Protein AF-A0A0F9HH25-F1 (afdb_monomer)

Foldseek 3Di:
DPPVLLVLLLLLVVQCLPDPDQKDFLVSSCVVVVPDPPPVVSSVSSVVSVVLCCVLVQWDWDDDDPPTIIGGPDDPVPDDSVRSSCSSVCVVVPDD

Sequence (96 aa):
MTDFRKRYLQDTLKAIYSFTTSLITVRRIRTYLRIQGSDRSKISLISRSLKLLEDGGFLKIKGSRSPKNYKTTFSKEKISIPEIVFCVLNEKKISR

Organism: NCBI:txid412755

Solvent-accessible surface area (backbone atoms only — not comparable to full-atom values): 5725 Å² total; per-residue (Å²): 142,62,62,69,62,52,50,49,39,50,54,48,45,54,44,56,70,70,42,91,60,60,74,43,38,61,67,58,45,34,59,72,70,69,52,60,89,82,45,56,68,62,53,49,49,46,49,50,38,51,48,47,35,36,74,62,60,47,28,41,78,56,75,91,57,85,78,68,33,29,29,63,68,65,57,78,90,80,52,54,70,69,57,53,52,49,50,57,61,50,56,74,70,71,68,132

Structure (mmCIF, N/CA/C/O backbone):
data_AF-A0A0F9HH25-F1
#
_entry.id   AF-A0A0F9HH25-F1
#
loop_
_atom_site.group_PDB
_atom_site.id
_atom_site.type_symbol
_atom_site.label_atom_id
_atom_site.label_alt_id
_atom_site.label_comp_id
_atom_site.label_asym_id
_atom_site.label_entity_id
_atom_site.label_seq_id
_atom_site.pdbx_PDB_ins_code
_atom_site.Cartn_x
_atom_site.Cartn_y
_atom_site.Cartn_z
_atom_site.occupancy
_atom_site.B_iso_or_equiv
_atom_site.auth_seq_id
_atom_site.auth_comp_id
_atom_site.auth_asym_id
_atom_site.auth_atom_id
_atom_site.pdbx_PDB_model_num
ATOM 1 N N . MET A 1 1 ? 1.317 -16.000 14.408 1.00 42.50 1 MET A N 1
ATOM 2 C CA . MET A 1 1 ? 1.635 -15.959 12.953 1.00 42.50 1 MET A CA 1
ATOM 3 C C . MET A 1 1 ? 1.232 -14.621 12.292 1.00 42.50 1 MET A C 1
ATOM 5 O O . MET A 1 1 ? 0.867 -14.587 11.119 1.00 42.50 1 MET A O 1
ATOM 9 N N . THR A 1 2 ? 1.323 -13.496 13.016 1.00 59.31 2 THR A N 1
ATOM 10 C CA . THR A 1 2 ? 0.612 -12.240 12.675 1.00 59.31 2 THR A CA 1
ATOM 11 C C . THR A 1 2 ? 1.551 -11.061 12.370 1.00 59.31 2 THR A C 1
ATOM 13 O O . THR A 1 2 ? 1.168 -10.165 11.618 1.00 59.31 2 THR A O 1
ATOM 16 N N . ASP A 1 3 ? 2.801 -11.090 12.848 1.00 74.25 3 ASP A N 1
ATOM 17 C CA . ASP A 1 3 ? 3.744 -9.968 12.704 1.00 74.25 3 ASP A CA 1
ATOM 18 C C . ASP A 1 3 ? 4.261 -9.756 11.287 1.00 74.25 3 ASP A C 1
ATOM 20 O O . ASP A 1 3 ? 4.361 -8.623 10.820 1.00 74.25 3 ASP A O 1
ATOM 24 N N . PHE A 1 4 ? 4.553 -10.834 10.558 1.00 79.31 4 PHE A N 1
ATOM 25 C CA . PHE A 1 4 ? 5.185 -10.702 9.246 1.00 79.31 4 PHE A CA 1
ATOM 26 C C . PHE A 1 4 ? 4.254 -10.036 8.225 1.00 79.31 4 PHE A C 1
ATOM 28 O O . PHE A 1 4 ? 4.654 -9.115 7.521 1.00 79.31 4 PHE A O 1
ATOM 35 N N . ARG A 1 5 ? 2.976 -10.434 8.181 1.00 81.69 5 ARG A N 1
ATOM 36 C CA . ARG A 1 5 ? 1.983 -9.807 7.289 1.00 81.69 5 ARG A CA 1
ATOM 37 C C . ARG A 1 5 ? 1.738 -8.344 7.660 1.00 81.69 5 ARG A C 1
ATOM 39 O O . ARG A 1 5 ? 1.703 -7.497 6.771 1.00 81.69 5 ARG A O 1
ATOM 46 N N . LYS A 1 6 ? 1.622 -8.049 8.959 1.00 88.19 6 LYS A N 1
ATOM 47 C CA . LYS A 1 6 ? 1.455 -6.684 9.476 1.00 88.19 6 LYS A CA 1
ATOM 48 C C . LYS A 1 6 ? 2.641 -5.795 9.096 1.00 88.19 6 LYS A C 1
ATOM 50 O O . LYS A 1 6 ? 2.429 -4.688 8.611 1.00 88.19 6 LYS A O 1
ATOM 55 N N . ARG A 1 7 ? 3.870 -6.304 9.226 1.00 90.88 7 ARG A N 1
ATOM 56 C CA . ARG A 1 7 ? 5.090 -5.599 8.819 1.00 90.88 7 ARG A CA 1
ATOM 57 C C . ARG A 1 7 ? 5.083 -5.261 7.329 1.00 90.88 7 ARG A C 1
ATOM 59 O O . ARG A 1 7 ? 5.293 -4.109 6.977 1.00 90.88 7 ARG A O 1
ATOM 66 N N . TYR A 1 8 ? 4.756 -6.216 6.453 1.00 90.19 8 TYR A N 1
ATOM 67 C CA . TYR A 1 8 ? 4.689 -5.939 5.010 1.00 90.19 8 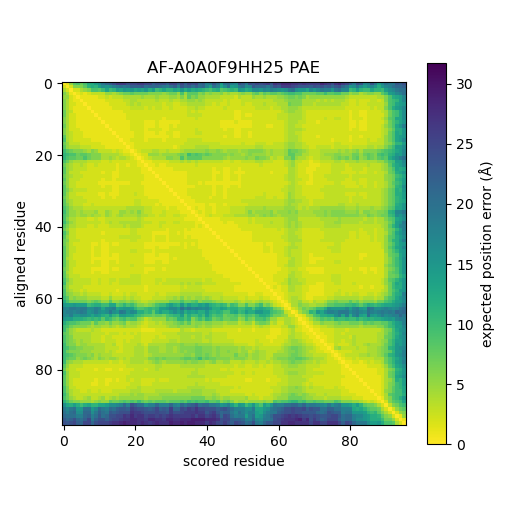TYR A CA 1
ATOM 68 C C . TYR A 1 8 ? 3.566 -4.972 4.631 1.00 90.19 8 TYR A C 1
ATOM 70 O O . TYR A 1 8 ? 3.731 -4.197 3.689 1.00 90.19 8 TYR A O 1
ATOM 78 N N . LEU A 1 9 ? 2.435 -4.990 5.338 1.00 94.06 9 LEU A N 1
ATOM 79 C CA . LEU A 1 9 ? 1.377 -3.996 5.155 1.00 94.06 9 LEU A CA 1
ATOM 80 C C . LEU A 1 9 ? 1.867 -2.596 5.552 1.00 94.06 9 LEU A C 1
ATOM 82 O O . LEU A 1 9 ? 1.710 -1.655 4.778 1.00 94.06 9 LEU A O 1
ATOM 86 N N . GLN A 1 10 ? 2.523 -2.472 6.708 1.00 95.25 10 GLN A N 1
ATOM 87 C CA . GLN A 1 10 ? 3.118 -1.216 7.169 1.00 95.25 10 GLN A CA 1
ATOM 88 C C . GLN A 1 10 ? 4.192 -0.699 6.209 1.00 95.25 10 GLN A C 1
ATOM 90 O O . GLN A 1 10 ? 4.162 0.471 5.844 1.00 95.25 10 GLN A O 1
ATOM 95 N N . ASP A 1 11 ? 5.108 -1.554 5.757 1.00 95.25 11 ASP A N 1
ATOM 96 C CA . ASP A 1 11 ? 6.167 -1.170 4.819 1.00 95.25 11 ASP A CA 1
ATOM 97 C C . ASP A 1 11 ? 5.587 -0.774 3.450 1.00 95.25 11 ASP A C 1
ATOM 99 O O . ASP A 1 11 ? 6.038 0.190 2.829 1.00 95.25 11 ASP A O 1
ATOM 103 N N . THR A 1 12 ? 4.516 -1.448 3.013 1.00 95.88 12 THR A N 1
ATOM 104 C CA . THR A 1 12 ? 3.755 -1.057 1.815 1.00 95.88 12 THR A CA 1
ATOM 105 C C . THR A 1 12 ? 3.124 0.324 1.985 1.00 95.88 12 THR A C 1
ATOM 107 O O . THR A 1 12 ? 3.223 1.156 1.085 1.00 95.88 12 THR A O 1
ATOM 110 N N . LEU A 1 13 ? 2.514 0.605 3.138 1.00 96.06 13 LEU A N 1
ATOM 111 C CA . LEU A 1 13 ? 1.927 1.910 3.433 1.00 96.06 13 LEU A CA 1
ATOM 112 C C . LEU A 1 13 ? 2.988 3.008 3.534 1.00 96.06 13 LEU A C 1
ATOM 114 O O . LEU A 1 13 ? 2.803 4.061 2.938 1.00 96.06 13 LEU A O 1
ATOM 118 N N . LYS A 1 14 ? 4.135 2.758 4.175 1.00 95.88 14 LYS A N 1
ATOM 119 C CA . LYS A 1 14 ? 5.262 3.710 4.203 1.00 95.88 14 LYS A CA 1
ATOM 120 C C . LYS A 1 14 ? 5.707 4.089 2.789 1.00 95.88 14 LYS A C 1
ATOM 122 O O . LYS A 1 14 ? 5.887 5.270 2.500 1.00 95.88 14 LYS A O 1
ATOM 127 N N . ALA A 1 15 ? 5.806 3.104 1.894 1.00 96.25 15 ALA A N 1
ATOM 128 C CA . ALA A 1 15 ? 6.101 3.347 0.484 1.00 96.25 15 ALA A CA 1
ATOM 129 C C . ALA A 1 15 ? 5.006 4.181 -0.204 1.00 96.25 15 ALA A C 1
ATOM 131 O O . ALA A 1 15 ? 5.301 5.104 -0.951 1.00 96.25 15 ALA A O 1
ATOM 132 N N . ILE A 1 16 ? 3.728 3.895 0.059 1.00 95.12 16 ILE A N 1
ATOM 133 C CA . ILE A 1 16 ? 2.618 4.682 -0.494 1.00 95.12 16 ILE A CA 1
ATOM 134 C C . ILE A 1 16 ? 2.685 6.131 -0.004 1.00 95.12 16 ILE A C 1
ATOM 136 O O . ILE A 1 16 ? 2.529 7.040 -0.819 1.00 95.12 16 ILE A O 1
ATOM 140 N N . TYR A 1 17 ? 2.938 6.364 1.288 1.00 94.44 17 TYR A N 1
ATOM 141 C CA . TYR A 1 17 ? 3.022 7.703 1.879 1.00 94.44 17 TYR A CA 1
ATOM 142 C C . TYR A 1 17 ? 4.183 8.514 1.306 1.00 94.44 17 TYR A C 1
ATOM 144 O O . TYR A 1 17 ? 3.982 9.691 1.013 1.00 94.44 17 TYR A O 1
ATOM 152 N N . SER A 1 18 ? 5.330 7.887 1.032 1.00 94.25 18 SER A N 1
ATOM 153 C CA . SER A 1 18 ? 6.497 8.568 0.455 1.00 94.25 18 SER A CA 1
ATOM 154 C C . SER A 1 18 ? 6.320 9.001 -1.007 1.00 94.25 18 SER A C 1
ATOM 156 O O . SER A 1 18 ? 7.063 9.851 -1.493 1.00 94.25 18 SER A O 1
ATOM 158 N N . PHE A 1 19 ? 5.349 8.447 -1.740 1.00 93.25 19 PHE A N 1
ATOM 159 C CA . PHE A 1 19 ? 5.131 8.822 -3.139 1.00 93.25 19 PHE A CA 1
ATOM 160 C C . PHE A 1 19 ? 4.385 10.150 -3.275 1.00 93.25 19 PHE A C 1
ATOM 162 O O . PHE A 1 19 ? 3.261 10.290 -2.812 1.00 93.25 19 PHE A O 1
ATOM 169 N N . THR A 1 20 ? 4.935 11.102 -4.019 1.00 88.12 20 THR A N 1
ATOM 170 C CA . THR A 1 20 ? 4.227 12.351 -4.355 1.00 88.12 20 THR A CA 1
ATOM 171 C C . THR A 1 20 ? 3.021 12.109 -5.271 1.00 88.12 20 THR A C 1
ATOM 173 O O . THR A 1 20 ? 1.991 12.763 -5.156 1.00 88.12 20 THR A O 1
ATOM 176 N N . THR A 1 21 ? 3.111 11.117 -6.160 1.00 86.88 21 THR A N 1
ATOM 177 C CA . THR A 1 21 ? 2.030 10.747 -7.081 1.00 86.88 21 THR A CA 1
ATOM 178 C C . THR A 1 21 ? 1.033 9.788 -6.436 1.00 86.88 21 THR A C 1
ATOM 180 O O . THR A 1 21 ? 1.442 8.815 -5.803 1.00 86.88 21 THR A O 1
ATOM 183 N N . SER A 1 22 ? -0.255 9.934 -6.749 1.00 85.81 22 SER A N 1
ATOM 184 C CA . SER A 1 22 ? -1.294 8.978 -6.333 1.00 85.81 22 SER A CA 1
ATOM 185 C C . SER A 1 22 ? -1.250 7.632 -7.071 1.00 85.81 22 SER A C 1
ATOM 187 O O . SER A 1 22 ? -2.010 6.736 -6.724 1.00 85.81 22 SER A O 1
ATOM 189 N N . LEU A 1 23 ? -0.385 7.451 -8.079 1.00 90.44 23 LEU A N 1
ATOM 190 C CA . LEU A 1 23 ? -0.241 6.185 -8.805 1.00 90.44 23 LEU A CA 1
ATOM 191 C C . LEU A 1 23 ? 0.569 5.165 -7.995 1.00 90.44 23 LEU A C 1
ATOM 193 O O . LEU A 1 23 ? 1.782 5.310 -7.821 1.00 90.44 23 LEU A O 1
ATOM 197 N N . ILE A 1 24 ? -0.090 4.084 -7.589 1.00 94.75 24 ILE A N 1
ATOM 198 C CA . ILE A 1 24 ? 0.505 3.003 -6.805 1.00 94.75 24 ILE A CA 1
ATOM 199 C C . ILE A 1 24 ? 0.561 1.728 -7.646 1.00 94.75 24 ILE A C 1
ATOM 201 O O . ILE A 1 24 ? -0.441 1.294 -8.214 1.00 94.75 24 ILE A O 1
ATOM 205 N N . THR A 1 25 ? 1.738 1.106 -7.720 1.00 94.56 25 THR A N 1
ATOM 206 C CA . THR A 1 25 ? 1.936 -0.178 -8.407 1.00 94.56 25 THR A CA 1
ATOM 207 C C . THR A 1 25 ? 2.861 -1.074 -7.594 1.00 94.56 25 THR A C 1
ATOM 209 O O . THR A 1 25 ? 3.721 -0.585 -6.854 1.00 94.56 25 THR A O 1
ATOM 212 N N . VAL A 1 26 ? 2.740 -2.393 -7.779 1.00 94.88 26 VAL A N 1
ATOM 213 C CA . VAL A 1 26 ? 3.646 -3.375 -7.155 1.00 94.88 26 VAL A CA 1
ATOM 214 C C . VAL A 1 26 ? 5.104 -3.052 -7.485 1.00 94.88 26 VAL A C 1
ATOM 216 O O . VAL A 1 26 ? 5.960 -3.094 -6.606 1.00 94.88 26 VAL A O 1
ATOM 219 N N . ARG A 1 27 ? 5.391 -2.668 -8.738 1.00 94.00 27 ARG A N 1
ATOM 220 C CA . ARG A 1 27 ? 6.746 -2.309 -9.179 1.00 94.00 27 ARG A CA 1
ATOM 221 C C . ARG A 1 27 ? 7.301 -1.118 -8.398 1.00 94.00 27 ARG A C 1
ATOM 223 O O . ARG A 1 27 ? 8.441 -1.193 -7.960 1.00 94.00 27 ARG A O 1
ATOM 230 N N . ARG A 1 28 ? 6.514 -0.053 -8.204 1.00 94.75 28 ARG A N 1
ATOM 231 C CA . ARG A 1 28 ? 6.960 1.148 -7.474 1.00 94.75 28 ARG A CA 1
ATOM 232 C C . ARG A 1 28 ? 7.290 0.830 -6.019 1.00 94.75 28 ARG A C 1
ATOM 234 O O . ARG A 1 28 ? 8.356 1.207 -5.545 1.00 94.75 28 ARG A O 1
ATOM 241 N N . ILE A 1 29 ? 6.415 0.086 -5.343 1.00 96.19 29 ILE A N 1
ATOM 242 C CA . ILE A 1 29 ? 6.633 -0.324 -3.949 1.00 96.19 29 ILE A CA 1
ATOM 243 C C . ILE A 1 29 ? 7.851 -1.245 -3.840 1.00 96.19 29 ILE A C 1
ATOM 245 O O . ILE A 1 29 ? 8.704 -1.031 -2.987 1.00 96.19 29 ILE A O 1
ATOM 249 N N . ARG A 1 30 ? 7.987 -2.222 -4.746 1.00 96.00 30 ARG A N 1
ATOM 250 C CA . ARG A 1 30 ? 9.148 -3.123 -4.798 1.00 96.00 30 ARG A CA 1
ATOM 251 C C . ARG A 1 30 ? 10.463 -2.351 -4.922 1.00 96.00 30 ARG A C 1
ATOM 253 O O . ARG A 1 30 ? 11.409 -2.659 -4.202 1.00 96.00 30 ARG A O 1
ATOM 260 N N . THR A 1 31 ? 10.515 -1.364 -5.820 1.00 95.38 31 THR A N 1
ATOM 261 C CA . THR A 1 31 ? 11.695 -0.508 -6.003 1.00 95.38 31 THR A CA 1
ATOM 262 C C . THR A 1 31 ? 11.993 0.302 -4.743 1.00 95.38 31 THR A C 1
ATOM 264 O O . THR A 1 31 ? 13.139 0.320 -4.306 1.00 95.38 31 THR A O 1
ATOM 267 N N . TYR A 1 32 ? 10.975 0.911 -4.125 1.00 95.88 32 TYR A N 1
ATOM 268 C CA . TYR A 1 32 ? 11.138 1.673 -2.882 1.00 95.88 32 TYR A CA 1
ATOM 269 C C . TYR A 1 32 ? 11.703 0.810 -1.743 1.00 95.88 32 TYR A C 1
ATOM 271 O O . TYR A 1 32 ? 12.636 1.214 -1.058 1.00 95.88 32 TYR A O 1
ATOM 279 N N . LEU A 1 33 ? 11.194 -0.415 -1.594 1.00 94.62 33 LEU A N 1
ATOM 280 C CA . LEU A 1 33 ? 11.631 -1.372 -0.573 1.00 94.62 33 LEU A CA 1
ATOM 281 C C . LEU A 1 33 ? 12.926 -2.125 -0.936 1.00 94.62 33 LEU A C 1
ATOM 283 O O . LEU A 1 33 ? 13.332 -3.015 -0.193 1.00 94.62 33 LEU A O 1
ATOM 287 N N . ARG A 1 34 ? 13.567 -1.808 -2.073 1.00 96.25 34 ARG A N 1
ATOM 288 C CA . ARG A 1 34 ? 14.796 -2.463 -2.570 1.00 96.25 34 ARG A CA 1
ATOM 289 C C . ARG A 1 34 ? 14.688 -3.995 -2.658 1.00 96.25 34 ARG A C 1
ATOM 291 O O . ARG A 1 34 ? 15.651 -4.720 -2.428 1.00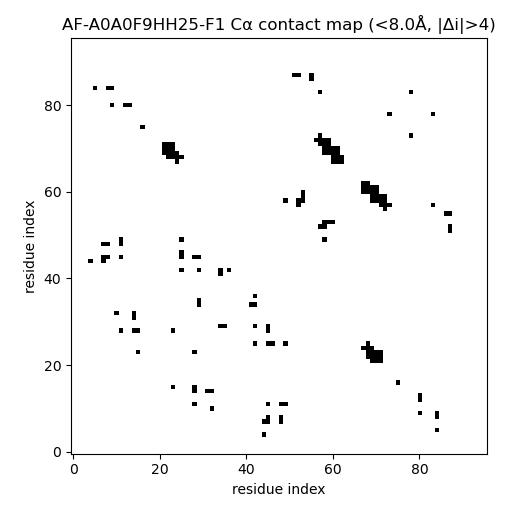 96.25 34 ARG A O 1
ATOM 298 N N . ILE A 1 35 ? 13.509 -4.503 -3.017 1.00 94.75 35 ILE A N 1
ATOM 299 C CA . ILE A 1 35 ? 13.256 -5.944 -3.154 1.00 94.75 35 ILE A CA 1
ATOM 300 C C . ILE A 1 35 ? 13.675 -6.417 -4.554 1.00 94.75 35 ILE A C 1
ATOM 302 O O . ILE A 1 35 ? 13.224 -5.882 -5.578 1.00 94.75 35 ILE A O 1
ATOM 306 N N . GLN A 1 36 ? 14.517 -7.452 -4.611 1.00 94.94 36 GLN A N 1
ATOM 307 C CA . GLN A 1 36 ? 14.952 -8.065 -5.868 1.00 94.94 36 GLN A CA 1
ATOM 308 C C . GLN A 1 36 ? 13.766 -8.632 -6.664 1.00 94.94 36 GLN A C 1
ATOM 310 O O . GLN A 1 36 ? 12.787 -9.115 -6.102 1.00 94.94 36 GLN A O 1
ATOM 315 N N . GLY A 1 37 ? 13.845 -8.572 -7.998 1.00 92.94 37 GLY A N 1
ATOM 316 C CA . GLY A 1 37 ? 12.782 -9.075 -8.882 1.00 92.94 37 GLY A CA 1
ATOM 317 C C . GLY A 1 37 ? 12.579 -10.595 -8.809 1.00 92.94 37 GLY A C 1
ATOM 318 O O . GLY A 1 37 ? 11.484 -11.082 -9.089 1.00 92.94 37 GLY A O 1
ATOM 319 N N . SER A 1 38 ? 13.620 -11.322 -8.398 1.00 94.62 38 SER A N 1
ATOM 320 C CA . SER A 1 38 ? 13.621 -12.765 -8.146 1.00 94.62 38 SER A CA 1
ATOM 321 C C . SER A 1 38 ? 12.90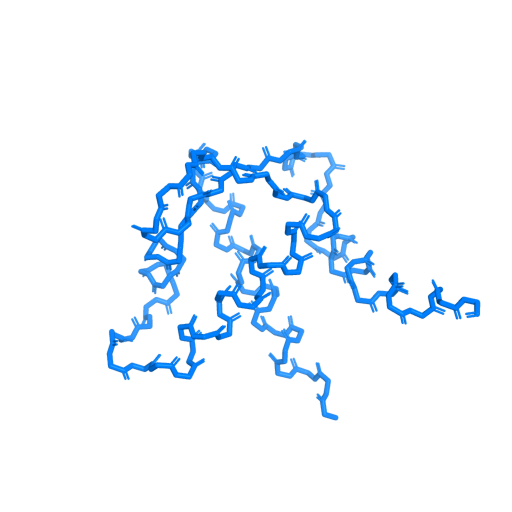1 -13.153 -6.850 1.00 94.62 38 SER A C 1
ATOM 323 O O . SER A 1 38 ? 12.457 -14.292 -6.729 1.00 94.62 38 SER A O 1
ATOM 325 N N . ASP A 1 39 ? 12.712 -12.228 -5.900 1.00 95.69 39 ASP A N 1
ATOM 326 C CA . ASP A 1 39 ? 12.046 -12.506 -4.622 1.00 95.69 39 ASP A CA 1
ATOM 327 C C . ASP A 1 39 ? 10.515 -12.503 -4.783 1.00 95.69 39 ASP A C 1
ATOM 329 O O . ASP A 1 39 ? 9.791 -11.566 -4.421 1.00 95.69 39 ASP A O 1
ATOM 333 N N . ARG A 1 40 ? 10.008 -13.584 -5.385 1.00 93.38 40 ARG A N 1
ATOM 334 C CA . ARG A 1 40 ? 8.582 -13.770 -5.691 1.00 93.38 40 ARG A CA 1
ATOM 335 C C . ARG A 1 40 ? 7.712 -13.761 -4.434 1.00 93.38 40 ARG A C 1
ATOM 337 O O . ARG A 1 40 ? 6.580 -13.278 -4.491 1.00 93.38 40 ARG A O 1
ATOM 344 N N . SER A 1 41 ? 8.245 -14.231 -3.307 1.00 93.50 41 SER A N 1
ATOM 345 C CA . SER A 1 41 ? 7.557 -14.260 -2.013 1.00 93.50 41 SER A CA 1
ATOM 346 C C . SER A 1 41 ? 7.252 -12.850 -1.515 1.00 93.50 41 SER A C 1
ATOM 348 O O . SER A 1 41 ? 6.094 -12.532 -1.233 1.00 93.50 41 SER A O 1
ATOM 350 N N . LYS A 1 42 ? 8.252 -11.960 -1.488 1.00 93.38 42 LYS A N 1
ATOM 351 C CA . LYS A 1 42 ? 8.041 -10.563 -1.079 1.00 93.38 42 LYS A CA 1
ATOM 352 C C . LYS A 1 42 ? 7.160 -9.790 -2.057 1.00 93.38 42 LYS A C 1
ATOM 354 O O . LYS A 1 42 ? 6.306 -9.012 -1.635 1.00 93.38 42 LYS A O 1
ATOM 359 N N . ILE A 1 43 ? 7.301 -10.043 -3.359 1.00 94.56 43 ILE A N 1
ATOM 360 C CA . ILE A 1 43 ? 6.439 -9.440 -4.389 1.00 94.56 43 ILE A CA 1
ATOM 361 C C . ILE A 1 43 ? 4.972 -9.854 -4.199 1.00 94.56 43 ILE A C 1
ATOM 363 O O . ILE A 1 43 ? 4.063 -9.022 -4.310 1.00 94.56 43 ILE A O 1
ATOM 367 N N . SER A 1 44 ? 4.726 -11.127 -3.875 1.00 93.56 44 SER A N 1
ATOM 368 C CA . SER A 1 44 ? 3.383 -11.619 -3.564 1.00 93.56 44 SER A CA 1
ATOM 369 C C . SER A 1 44 ? 2.812 -10.944 -2.314 1.00 93.56 44 SER A C 1
ATOM 371 O O . SER A 1 44 ? 1.641 -10.568 -2.314 1.00 93.56 44 SER A O 1
ATOM 373 N N . LEU A 1 45 ? 3.627 -10.700 -1.283 1.00 93.81 45 LEU A N 1
ATOM 374 C CA . LEU A 1 45 ? 3.186 -9.988 -0.078 1.00 93.81 45 LEU A CA 1
ATOM 375 C C . LEU A 1 45 ? 2.791 -8.541 -0.366 1.00 93.81 45 LEU A C 1
ATOM 377 O O . LEU A 1 45 ? 1.727 -8.129 0.080 1.00 93.81 45 LEU A O 1
ATOM 381 N N . ILE A 1 46 ? 3.568 -7.805 -1.167 1.00 94.88 46 ILE A N 1
ATOM 382 C CA . ILE A 1 46 ? 3.179 -6.456 -1.620 1.00 94.88 46 ILE A CA 1
ATOM 383 C C . ILE A 1 46 ? 1.828 -6.511 -2.338 1.00 94.88 46 ILE A C 1
ATOM 385 O O . ILE A 1 46 ? 0.935 -5.716 -2.057 1.00 94.88 46 ILE A O 1
ATOM 389 N N . SER A 1 47 ? 1.661 -7.470 -3.250 1.00 94.12 47 SER A N 1
ATOM 390 C CA . SER A 1 47 ? 0.422 -7.622 -4.020 1.00 94.12 47 SER A CA 1
ATOM 391 C C . SER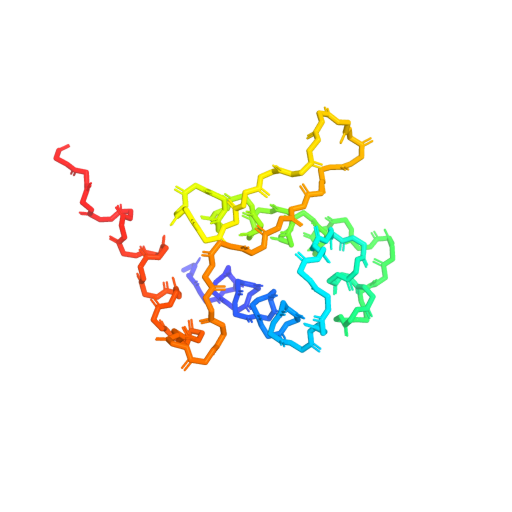 A 1 47 ? -0.780 -7.914 -3.115 1.00 94.12 47 SER A C 1
ATOM 393 O O . SER A 1 47 ? -1.847 -7.334 -3.304 1.00 94.12 47 SER A O 1
ATOM 395 N N . ARG A 1 48 ? -0.601 -8.764 -2.095 1.00 93.56 48 ARG A N 1
ATOM 396 C CA . ARG A 1 48 ? -1.624 -9.059 -1.080 1.00 93.56 48 ARG A CA 1
ATOM 397 C C . ARG A 1 48 ? -1.938 -7.840 -0.212 1.00 93.56 48 ARG A C 1
ATOM 399 O O . ARG A 1 48 ? -3.109 -7.584 0.031 1.00 93.56 48 ARG A O 1
ATOM 406 N N . SER A 1 49 ? -0.934 -7.068 0.208 1.00 95.12 49 SER A N 1
ATOM 407 C CA . SER A 1 49 ? -1.138 -5.817 0.953 1.00 95.12 49 SER A CA 1
ATOM 408 C C . SER A 1 49 ? -1.936 -4.800 0.141 1.00 95.12 49 SER A C 1
ATOM 410 O O . SER A 1 49 ? -2.868 -4.201 0.662 1.00 95.12 49 SER A O 1
ATOM 412 N N . LEU A 1 50 ? -1.627 -4.641 -1.150 1.00 94.88 50 LEU A N 1
ATOM 413 C CA . LEU A 1 50 ? -2.397 -3.768 -2.039 1.00 94.88 50 LEU A CA 1
ATOM 414 C C . LEU A 1 50 ? -3.847 -4.227 -2.187 1.00 94.88 50 LEU A C 1
ATOM 416 O O . LEU A 1 50 ? -4.738 -3.386 -2.176 1.00 94.88 50 LEU A O 1
ATOM 420 N N . LYS A 1 51 ? -4.086 -5.540 -2.281 1.00 93.12 51 LYS A N 1
ATOM 421 C CA . LYS A 1 51 ? -5.447 -6.082 -2.333 1.00 93.12 51 LYS A CA 1
ATOM 422 C C . LYS A 1 51 ? -6.208 -5.839 -1.027 1.00 93.12 51 LYS A C 1
ATOM 424 O O . LYS A 1 51 ? -7.346 -5.410 -1.078 1.00 93.12 51 LYS A O 1
ATOM 429 N N . LEU A 1 52 ? -5.567 -6.005 0.130 1.00 93.06 52 LEU A N 1
ATOM 430 C CA . LEU A 1 52 ? -6.183 -5.678 1.422 1.00 93.06 52 LEU A CA 1
ATOM 431 C C . LEU A 1 52 ? -6.563 -4.195 1.536 1.00 93.06 52 LEU A C 1
ATOM 433 O O . LEU A 1 52 ? -7.619 -3.868 2.061 1.00 93.06 52 LEU A O 1
ATOM 437 N N . LEU A 1 53 ? -5.713 -3.300 1.033 1.00 94.06 53 LEU A N 1
ATOM 438 C CA . LEU A 1 53 ? -6.005 -1.867 1.003 1.00 94.06 53 LEU A CA 1
ATOM 439 C C . LEU A 1 53 ? -7.108 -1.515 -0.009 1.00 94.06 53 LEU A C 1
ATOM 441 O O . LEU A 1 53 ? -7.859 -0.576 0.225 1.00 94.06 53 LEU A O 1
ATOM 445 N N . GLU A 1 54 ? -7.196 -2.243 -1.127 1.00 94.31 54 GLU A N 1
ATOM 446 C CA . GLU A 1 54 ? -8.303 -2.147 -2.090 1.00 94.31 54 GLU A CA 1
ATOM 447 C C . GLU A 1 54 ? -9.624 -2.575 -1.440 1.00 94.31 54 GLU A C 1
ATOM 449 O O . GLU A 1 54 ? -10.601 -1.835 -1.497 1.00 94.31 54 GLU A O 1
ATOM 454 N N . ASP A 1 55 ? -9.629 -3.733 -0.777 1.00 92.88 55 ASP A N 1
ATOM 455 C CA . ASP A 1 55 ? -10.813 -4.300 -0.127 1.00 92.88 55 ASP A CA 1
ATOM 456 C C . ASP A 1 55 ? -11.294 -3.423 1.042 1.00 92.88 55 ASP A C 1
ATOM 458 O O . ASP A 1 55 ? -12.495 -3.246 1.212 1.00 92.88 55 ASP A O 1
ATOM 462 N N . GLY A 1 56 ? -10.370 -2.809 1.791 1.00 91.19 56 GLY A N 1
ATOM 463 C CA . GLY A 1 56 ? -10.679 -1.828 2.841 1.00 91.19 56 GLY A CA 1
ATOM 464 C C . GLY A 1 56 ? -10.988 -0.414 2.328 1.00 91.19 56 GLY A C 1
ATOM 465 O O . GLY A 1 56 ? -11.052 0.522 3.115 1.00 91.19 56 GLY A O 1
ATOM 466 N N . GLY A 1 57 ? -11.103 -0.207 1.011 1.00 92.88 57 GLY A N 1
ATOM 467 C CA . GLY A 1 57 ? -11.501 1.079 0.426 1.00 92.88 57 GLY A CA 1
ATOM 468 C C . GLY A 1 57 ? -10.430 2.178 0.411 1.00 92.88 57 GLY A C 1
ATOM 469 O O . GLY A 1 57 ? -10.716 3.287 -0.040 1.00 92.88 57 GLY A O 1
ATOM 470 N N . PHE A 1 58 ? -9.192 1.895 0.831 1.00 93.56 58 PHE A N 1
ATOM 471 C CA . PHE A 1 58 ? -8.058 2.838 0.839 1.00 93.56 58 PHE A CA 1
ATOM 472 C C . PHE A 1 58 ? -7.375 2.981 -0.530 1.00 93.56 58 PHE A C 1
ATOM 474 O O . PHE A 1 58 ? -6.673 3.964 -0.800 1.00 93.56 58 PHE A O 1
ATOM 481 N N . LEU A 1 59 ? -7.561 1.996 -1.408 1.00 94.75 59 LEU A N 1
ATOM 482 C CA . LEU A 1 59 ? -7.092 2.024 -2.787 1.00 94.75 59 LEU A CA 1
ATOM 483 C C . LEU A 1 59 ? -8.238 1.738 -3.752 1.00 94.75 59 LEU A C 1
ATOM 485 O O . LEU A 1 59 ? -9.072 0.874 -3.518 1.00 94.75 59 LEU A O 1
ATOM 489 N N . LYS A 1 60 ? -8.223 2.409 -4.902 1.00 94.19 60 LYS A N 1
ATOM 490 C CA . LYS A 1 60 ? -9.111 2.115 -6.029 1.00 94.19 60 LYS A CA 1
ATOM 491 C C . LYS A 1 60 ? -8.292 1.678 -7.230 1.00 94.19 60 LYS A C 1
ATOM 493 O O . LYS A 1 60 ? -7.274 2.297 -7.546 1.00 94.19 60 LYS A O 1
ATOM 498 N N . ILE A 1 61 ? -8.741 0.637 -7.923 1.00 92.69 61 ILE A N 1
ATOM 499 C CA . ILE A 1 61 ? -8.119 0.206 -9.176 1.00 92.69 61 ILE A CA 1
ATOM 500 C C . ILE A 1 61 ? -8.209 1.339 -10.212 1.00 92.69 61 ILE A C 1
ATOM 502 O O . ILE A 1 61 ? -9.253 1.964 -10.402 1.00 92.69 61 ILE A O 1
ATOM 506 N N . LYS A 1 62 ? -7.096 1.597 -10.901 1.00 88.31 62 LYS A N 1
ATOM 507 C CA . LYS A 1 62 ? -6.993 2.542 -12.014 1.00 88.31 62 LYS A CA 1
ATOM 508 C C . LYS A 1 62 ? -6.794 1.766 -13.321 1.00 88.31 62 LYS A C 1
ATOM 510 O O . LYS A 1 62 ? -5.661 1.456 -13.688 1.00 88.31 62 LYS A O 1
ATOM 515 N N . GLY A 1 63 ? -7.893 1.522 -14.036 1.00 80.44 63 GLY A N 1
ATOM 516 C CA . GLY A 1 63 ? -7.917 0.818 -15.326 1.00 80.44 63 GLY A CA 1
ATOM 517 C C . GLY A 1 63 ? -8.076 -0.702 -15.199 1.00 80.44 63 GLY A C 1
ATOM 518 O O . GLY A 1 63 ? -8.035 -1.250 -14.107 1.00 80.44 63 GLY A O 1
ATOM 519 N N . SER A 1 64 ? -8.271 -1.390 -16.324 1.00 68.12 64 SER A N 1
ATOM 520 C CA . SER A 1 64 ? -8.634 -2.817 -16.363 1.00 68.12 64 SER A CA 1
ATOM 521 C C . SER A 1 64 ? -7.472 -3.773 -16.662 1.00 68.12 64 SER A C 1
ATOM 523 O O . SER A 1 64 ? -7.658 -4.987 -16.635 1.00 68.12 64 SER A O 1
ATOM 525 N N . ARG A 1 65 ? -6.270 -3.261 -16.966 1.00 68.69 65 ARG A N 1
ATOM 526 C CA . ARG A 1 65 ? -5.144 -4.083 -17.446 1.00 68.69 65 ARG A CA 1
ATOM 527 C C . ARG A 1 65 ? -4.251 -4.590 -16.314 1.00 68.69 65 ARG A C 1
ATOM 529 O O . ARG A 1 65 ? -3.980 -3.878 -15.349 1.00 68.69 65 ARG A O 1
ATOM 536 N N . SER A 1 66 ? -3.746 -5.810 -16.491 1.00 72.31 66 SER A N 1
ATOM 537 C CA . SER A 1 66 ? -2.655 -6.369 -15.691 1.00 72.31 66 SER A CA 1
ATOM 538 C C . SER A 1 66 ? -1.299 -5.855 -16.186 1.00 72.31 66 SER A C 1
ATOM 540 O O . SER A 1 66 ? -1.095 -5.773 -17.398 1.00 72.31 66 SER A O 1
ATOM 542 N N . PRO A 1 67 ? -0.346 -5.560 -15.284 1.00 74.88 67 PRO A N 1
ATOM 543 C CA . PRO A 1 67 ? -0.467 -5.592 -13.823 1.00 74.88 67 PRO A CA 1
ATOM 544 C C . PRO A 1 67 ? -1.341 -4.452 -13.270 1.00 74.88 67 PRO A C 1
ATOM 546 O O . PRO A 1 67 ? -1.298 -3.330 -13.772 1.00 74.88 67 PRO A O 1
ATOM 549 N N . LYS A 1 68 ? -2.105 -4.746 -12.204 1.00 87.56 68 LYS A N 1
ATOM 550 C CA . LYS A 1 68 ? -3.020 -3.786 -11.568 1.00 87.56 68 LYS A CA 1
ATOM 551 C C . LYS A 1 68 ? -2.288 -2.514 -11.133 1.00 87.56 68 LYS A C 1
ATOM 553 O O . LYS A 1 68 ? -1.259 -2.569 -10.452 1.00 87.56 68 LYS A O 1
ATOM 558 N N . ASN A 1 69 ? -2.899 -1.382 -11.454 1.00 91.94 69 ASN A N 1
ATOM 559 C CA . ASN A 1 69 ? -2.518 -0.071 -10.954 1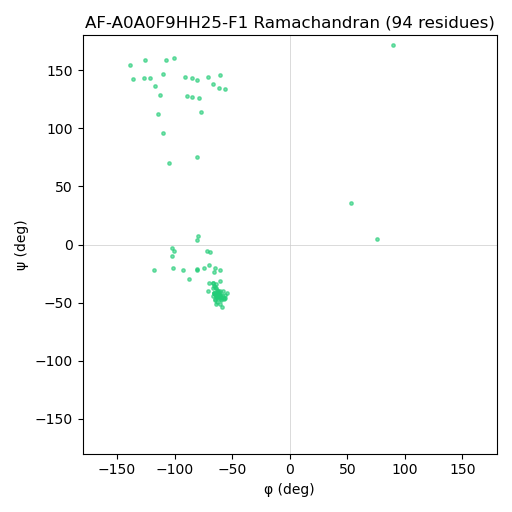.00 91.94 69 ASN A CA 1
ATOM 560 C C . ASN A 1 69 ? -3.588 0.425 -9.988 1.00 91.94 69 ASN A C 1
ATOM 562 O O . ASN A 1 69 ? -4.775 0.177 -10.197 1.00 91.94 69 ASN A O 1
A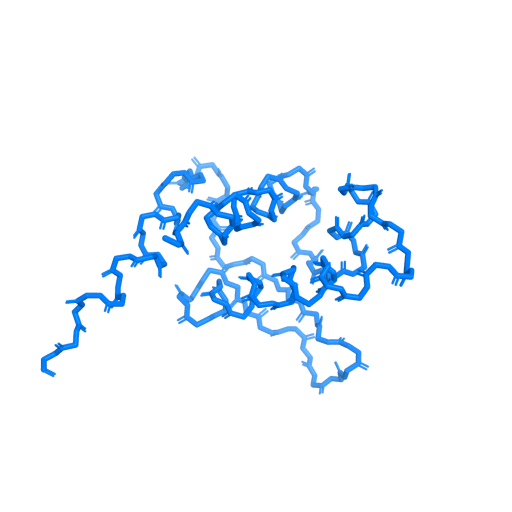TOM 566 N N . TYR A 1 70 ? -3.176 1.169 -8.971 1.00 94.81 70 TYR A N 1
ATOM 567 C CA . TYR A 1 70 ? -4.075 1.711 -7.963 1.00 94.81 70 TYR A CA 1
ATOM 568 C C . TYR A 1 70 ? -3.919 3.226 -7.842 1.00 94.81 70 TYR A C 1
ATOM 570 O O . TYR A 1 70 ? -2.891 3.800 -8.217 1.00 94.81 70 TYR A O 1
ATOM 578 N N . LYS A 1 71 ? -4.956 3.859 -7.300 1.00 94.44 71 LYS A N 1
ATOM 579 C CA . LYS A 1 71 ? -4.951 5.227 -6.789 1.00 94.44 71 LYS A CA 1
ATOM 580 C C . LYS A 1 71 ? -5.353 5.235 -5.321 1.00 94.44 71 LYS A C 1
ATOM 582 O O . LYS A 1 71 ? -6.228 4.466 -4.934 1.00 94.44 71 LYS A O 1
ATOM 587 N N . THR A 1 72 ? -4.741 6.111 -4.533 1.00 93.31 72 THR A N 1
ATOM 588 C CA . THR A 1 72 ? -5.189 6.393 -3.162 1.00 93.31 72 THR A CA 1
ATOM 589 C C . THR A 1 72 ? -6.552 7.077 -3.178 1.00 93.31 72 THR A C 1
ATOM 591 O O . THR A 1 72 ? -6.794 7.958 -4.005 1.00 93.31 72 THR A O 1
ATOM 594 N N . THR A 1 73 ? -7.435 6.670 -2.272 1.00 92.06 73 THR A N 1
ATOM 595 C CA . THR A 1 73 ? -8.766 7.273 -2.055 1.00 92.06 73 THR A CA 1
ATOM 596 C C . THR A 1 73 ? -8.802 8.186 -0.827 1.00 92.06 73 THR A C 1
ATOM 598 O O . THR A 1 73 ? -9.766 8.918 -0.637 1.00 92.06 73 THR A O 1
ATOM 601 N N . PHE A 1 74 ? -7.745 8.167 -0.013 1.00 88.19 74 PHE A N 1
ATOM 602 C CA . PHE A 1 74 ? -7.602 8.947 1.213 1.00 88.19 74 PHE A CA 1
ATOM 603 C C . PHE A 1 74 ? -6.592 10.092 1.051 1.00 88.19 74 PHE A C 1
ATOM 605 O O . PHE A 1 74 ? -5.710 10.046 0.186 1.00 88.19 74 PHE A O 1
ATOM 612 N N . SER A 1 75 ? -6.696 11.101 1.922 1.00 88.44 75 SER A N 1
ATOM 613 C CA . SER A 1 75 ? -5.667 12.135 2.077 1.00 88.44 75 SER A CA 1
ATOM 614 C C . SER A 1 75 ? -4.643 11.705 3.123 1.00 88.44 75 SER A C 1
ATOM 616 O O . SER A 1 75 ? -5.006 11.387 4.253 1.00 88.44 75 SER A O 1
ATOM 618 N N . LYS A 1 76 ? -3.360 11.740 2.759 1.00 87.44 76 LYS A N 1
ATOM 619 C CA . LYS A 1 76 ? -2.242 11.350 3.635 1.00 87.44 76 LYS A CA 1
ATOM 620 C C . LYS A 1 76 ? -2.068 12.257 4.854 1.00 87.44 76 LYS A C 1
ATOM 622 O O . LYS A 1 76 ? -1.445 11.841 5.818 1.00 87.44 76 LYS A O 1
ATOM 627 N N . GLU A 1 77 ? -2.604 13.472 4.799 1.00 87.69 77 GLU A N 1
ATOM 628 C CA . GLU A 1 77 ? -2.589 14.431 5.911 1.00 87.69 77 GLU A CA 1
ATOM 629 C C . GLU A 1 77 ? -3.691 14.141 6.935 1.00 87.69 77 GLU A C 1
ATOM 631 O O . GLU A 1 77 ? -3.598 14.571 8.078 1.00 87.69 77 GLU A O 1
ATOM 636 N N . LYS A 1 78 ? -4.746 13.423 6.524 1.00 88.94 78 LYS A N 1
ATOM 637 C CA . LYS A 1 78 ? -5.955 13.207 7.334 1.00 88.94 78 LYS A CA 1
ATOM 638 C C . LYS A 1 78 ? -6.017 11.848 8.015 1.00 88.94 78 LYS A C 1
ATOM 640 O O . LYS A 1 78 ? -6.799 11.681 8.938 1.00 88.94 78 LYS A O 1
ATOM 645 N N . ILE A 1 79 ? -5.260 10.874 7.523 1.00 91.81 79 ILE A N 1
ATOM 646 C CA . ILE A 1 79 ? -5.219 9.529 8.090 1.00 91.81 79 ILE A CA 1
ATOM 647 C C . ILE A 1 79 ? -3.772 9.066 8.167 1.00 91.81 79 ILE A C 1
ATOM 649 O O . ILE A 1 79 ? -2.965 9.342 7.277 1.00 91.81 79 ILE A O 1
ATOM 653 N N . SER A 1 80 ? -3.441 8.358 9.233 1.00 93.19 80 SER A N 1
ATOM 654 C CA . SER A 1 80 ? -2.115 7.842 9.532 1.00 93.19 80 SER A CA 1
ATOM 655 C C . SER A 1 80 ? -1.991 6.353 9.190 1.00 93.19 80 SER A C 1
ATOM 657 O O . SER A 1 80 ? -2.969 5.610 9.086 1.00 93.19 80 SER A O 1
ATOM 659 N N . ILE A 1 81 ? -0.751 5.876 9.038 1.00 93.31 81 ILE A N 1
ATOM 660 C CA . ILE A 1 81 ? -0.473 4.452 8.786 1.00 93.31 81 ILE A CA 1
ATOM 661 C C . ILE A 1 81 ? -1.050 3.543 9.892 1.00 93.31 81 ILE A C 1
ATOM 663 O O . ILE A 1 81 ? -1.655 2.529 9.537 1.00 93.31 81 ILE A O 1
ATOM 667 N N . PRO A 1 82 ? -0.890 3.844 11.201 1.00 92.50 82 PRO A N 1
ATOM 668 C CA . PRO A 1 82 ? -1.471 3.023 12.263 1.00 92.50 82 PRO A CA 1
ATOM 669 C C . PRO A 1 82 ? -2.991 2.873 12.163 1.00 92.50 82 PRO A C 1
ATOM 671 O O . PRO A 1 82 ? -3.484 1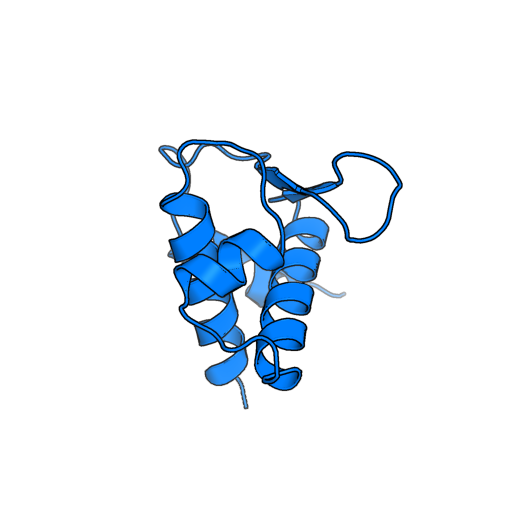.763 12.347 1.00 92.50 82 PRO A O 1
ATOM 674 N N . GLU A 1 83 ? -3.712 3.943 11.816 1.00 91.75 83 GLU A N 1
ATOM 675 C CA . GLU A 1 83 ? -5.173 3.921 11.652 1.00 91.75 83 GLU A CA 1
ATOM 676 C C . GLU A 1 83 ? -5.590 3.012 10.494 1.00 91.75 83 GLU A C 1
ATOM 678 O O . GLU A 1 83 ? -6.420 2.126 10.678 1.00 91.75 83 GLU A O 1
ATOM 683 N N . ILE A 1 84 ? -4.947 3.139 9.326 1.00 92.38 84 ILE A N 1
ATOM 684 C CA . ILE A 1 84 ? -5.231 2.262 8.177 1.00 92.38 84 ILE A CA 1
ATOM 685 C C . ILE A 1 84 ? -4.971 0.793 8.536 1.00 92.38 84 ILE A C 1
ATOM 687 O O . ILE A 1 84 ? -5.769 -0.088 8.219 1.00 92.38 84 ILE A O 1
ATOM 691 N N . VAL A 1 85 ? -3.848 0.510 9.203 1.00 92.44 85 VAL A N 1
ATOM 692 C CA . VAL A 1 85 ? -3.499 -0.855 9.623 1.00 92.44 85 VAL A CA 1
ATOM 693 C C . VAL A 1 85 ? -4.522 -1.401 10.615 1.00 92.44 85 VAL A C 1
ATOM 695 O O . VAL A 1 85 ? -4.878 -2.575 10.518 1.00 92.44 85 VAL A O 1
ATOM 698 N N . PHE A 1 86 ? -4.991 -0.573 11.551 1.00 89.94 86 PHE A N 1
ATOM 699 C CA . PHE A 1 86 ? -6.039 -0.943 12.494 1.00 89.94 86 PHE A CA 1
ATOM 700 C C . PHE A 1 86 ? -7.331 -1.311 11.755 1.00 89.94 86 PHE A C 1
ATOM 702 O O . PHE A 1 86 ? -7.826 -2.416 11.963 1.00 89.94 86 PHE A O 1
ATOM 709 N N . CYS A 1 87 ? -7.821 -0.463 10.843 1.00 88.44 87 CYS A N 1
ATOM 710 C CA . CYS A 1 87 ? -9.050 -0.730 10.087 1.00 88.44 87 CYS A CA 1
ATOM 711 C C . CYS A 1 87 ? -8.949 -2.027 9.272 1.00 88.44 87 CYS A C 1
ATOM 713 O O . CYS A 1 87 ? -9.728 -2.953 9.471 1.00 88.44 87 CYS A O 1
ATOM 715 N N . VAL A 1 88 ? -7.916 -2.160 8.435 1.00 89.19 88 VAL A N 1
ATOM 716 C CA . VAL A 1 88 ? -7.764 -3.306 7.518 1.00 89.19 88 VAL A CA 1
ATOM 717 C C . VAL A 1 88 ? -7.596 -4.642 8.250 1.00 89.19 88 VAL A C 1
ATOM 719 O O . VAL A 1 88 ? -8.018 -5.689 7.753 1.00 89.19 88 VAL A O 1
ATOM 722 N N . LEU A 1 89 ? -6.940 -4.646 9.415 1.00 86.25 89 LEU A N 1
ATOM 723 C CA . LEU A 1 89 ? -6.712 -5.878 10.173 1.00 86.25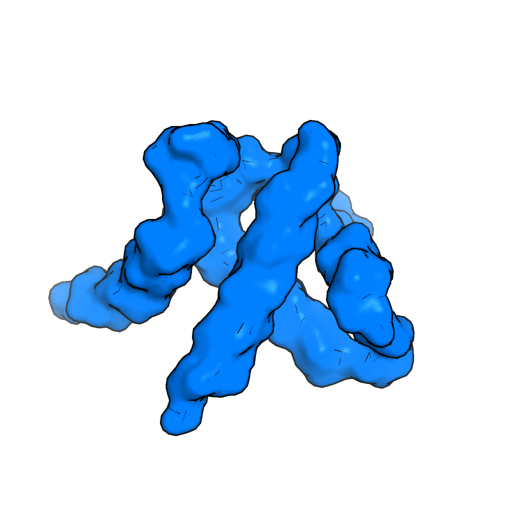 89 LEU A CA 1
ATOM 724 C C . LEU A 1 89 ? -7.864 -6.218 11.126 1.00 86.25 89 LEU A C 1
ATOM 726 O O . LEU A 1 89 ? -8.094 -7.405 11.360 1.00 86.25 89 LEU A O 1
ATOM 730 N N . ASN A 1 90 ? -8.586 -5.222 11.650 1.00 80.44 90 ASN A N 1
ATOM 731 C CA . ASN A 1 90 ? -9.676 -5.439 12.604 1.00 80.44 90 ASN A CA 1
ATOM 732 C C . ASN A 1 90 ? -11.054 -5.564 11.954 1.00 80.44 90 ASN A C 1
ATOM 734 O O . ASN A 1 90 ? -11.910 -6.226 12.534 1.00 80.44 90 ASN A O 1
ATOM 738 N N . GLU A 1 91 ? -11.267 -5.058 10.737 1.00 61.59 91 GLU A N 1
ATOM 739 C CA . GLU A 1 91 ? -12.495 -5.342 9.978 1.00 61.59 91 GLU A CA 1
ATOM 740 C C . GLU A 1 91 ? -12.665 -6.845 9.697 1.00 61.59 91 GLU A C 1
ATOM 742 O O . GLU A 1 91 ? -13.786 -7.334 9.596 1.00 61.59 91 GLU A O 1
ATOM 747 N N . LYS A 1 92 ? -11.580 -7.636 9.728 1.00 52.22 92 LYS A N 1
ATOM 748 C CA . LYS A 1 92 ? -11.661 -9.109 9.697 1.00 52.22 92 LYS A CA 1
ATOM 749 C C . LYS A 1 92 ? -12.247 -9.754 10.961 1.00 52.22 92 LYS A C 1
ATOM 751 O O . LYS A 1 92 ? -12.435 -10.967 10.960 1.00 52.22 92 LYS A O 1
ATOM 756 N N . LYS A 1 93 ? -12.510 -8.994 12.031 1.00 44.78 93 LYS A N 1
ATOM 757 C CA . LYS A 1 93 ? -13.180 -9.483 13.249 1.00 44.78 93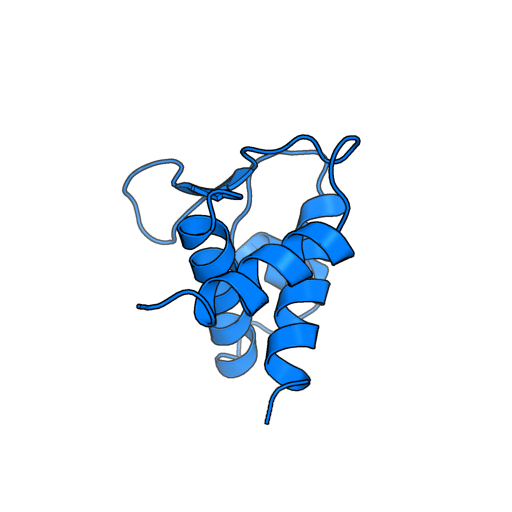 LYS A CA 1
ATOM 758 C C . LYS A 1 93 ? -14.651 -9.084 13.353 1.00 44.78 93 LYS A C 1
ATOM 760 O O . LYS A 1 93 ? -15.308 -9.537 14.282 1.00 44.78 93 LYS A O 1
ATOM 765 N N . ILE A 1 94 ? -15.185 -8.305 12.412 1.00 40.69 94 ILE A N 1
ATOM 766 C CA . ILE A 1 94 ? -16.630 -8.070 12.316 1.00 40.69 94 ILE A CA 1
ATOM 767 C C . ILE A 1 94 ? -17.148 -8.889 11.137 1.00 40.69 94 ILE A C 1
ATOM 769 O O . ILE A 1 94 ? -17.492 -8.385 10.075 1.00 40.69 94 ILE A O 1
ATOM 773 N N . SER A 1 95 ? -17.149 -10.203 11.316 1.00 35.84 95 SER A N 1
ATOM 774 C CA . SER A 1 95 ? -18.040 -11.083 10.572 1.00 35.84 95 SER A CA 1
ATOM 775 C C . SER A 1 95 ? -18.983 -11.679 11.604 1.00 35.84 95 SER A C 1
ATOM 777 O O . SER A 1 95 ? -18.537 -12.351 12.533 1.00 35.84 95 SER A O 1
ATOM 779 N N . ARG A 1 96 ? -20.246 -11.266 11.474 1.00 34.38 96 ARG A N 1
ATOM 780 C CA . ARG A 1 96 ? -21.417 -11.877 12.101 1.00 34.38 96 ARG A CA 1
ATOM 781 C C . ARG A 1 96 ? -21.456 -13.376 11.831 1.00 34.38 96 ARG A C 1
ATOM 783 O O . ARG A 1 96 ? -20.975 -13.771 10.744 1.00 34.38 96 ARG A O 1
#

Nearest PDB structures (foldseek):
  3a4c-assembly1_A  TM=5.966E-01  e=1.504E-02  Mus musculus
  8s0e-assembly1_G  TM=5.826E-01  e=9.317E-02  Homo sapiens
  8s0f-assembly1_8  TM=6.278E-01  e=2.619E-01  Homo sapiens
  6i5z-assembly1_D  TM=5.842E-01  e=1.515E-01  Papaver somniferum
  3t5x-assembly1_A  TM=5.826E-01  e=6.929E-01  Homo sapiens

Secondary structure (DSSP, 8-state):
--HHHHHHHHHHHHHHHH-SSSEEEHHHHHHHTT--TT-HHHHHHHHHHHHHHHHTTSEEE-SSPSSPEEEE-S-TTTS-HHHHHHHHHHGGG---

pLDDT: mean 87.33, std 13.9, range [34.38, 96.25]

Mean predicted aligned error: 5.28 Å

Radius of gyration: 13.0 Å; Cα contacts (8 Å, |Δi|>4): 86; chains: 1; bounding box: 36×30×31 Å